Protein AF-A0A5S9M657-F1 (afdb_monomer)

Radius of gyration: 11.29 Å; Cα contacts (8 Å, |Δi|>4): 45; chains: 1; bounding box: 28×17×28 Å

Organism: Bacillus safensis (NCBI:txid561879)

InterPro domains:
  IPR035905 Barstar-like superfamily [G3DSA:3.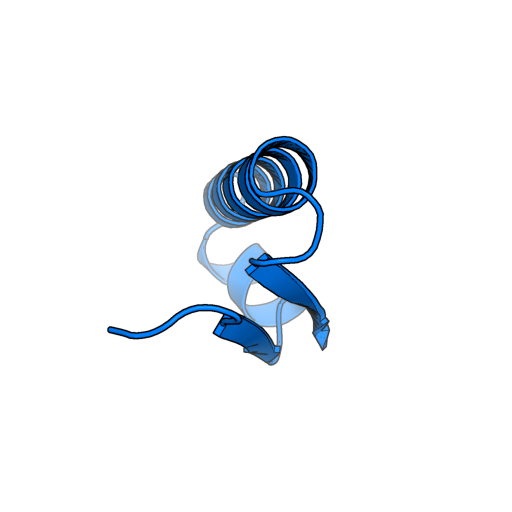30.370.10] (1-46)
  IPR035905 Barstar-like superfamily [SSF52038] (2-44)

Secondary structure (DSSP, 8-state):
-PSPEEEEETTHHHHHHHHTHHHHHHHHHHHHHHHHTTTSEEEEE-

Sequence (46 aa):
MTLPVELTWVNFQTSKDALGDYAESLRQLFQEAEEELNGQFQLNIQ

Solvent-accessible surface area (backbone atoms only — not comparable to full-atom values): 2672 Å² total; per-residue (Å²): 138,75,80,66,44,76,46,74,43,72,53,46,66,62,46,31,73,75,51,43,69,57,42,53,54,52,50,48,54,49,50,52,45,24,63,75,46,72,69,35,30,45,78,44,81,76

Structure (mmCIF, N/CA/C/O backbone):
data_AF-A0A5S9M657-F1
#
_entry.id   AF-A0A5S9M657-F1
#
loop_
_atom_site.group_PDB
_atom_site.id
_atom_site.type_symbol
_atom_site.label_atom_id
_atom_site.label_alt_id
_atom_site.label_comp_id
_atom_site.label_asym_id
_atom_site.label_entity_id
_atom_site.label_seq_id
_atom_site.pdbx_PDB_ins_code
_atom_site.Cartn_x
_atom_site.Cartn_y
_atom_site.Cartn_z
_atom_site.occupancy
_atom_site.B_iso_or_equiv
_atom_site.auth_seq_id
_atom_site.auth_comp_id
_atom_site.auth_asym_id
_atom_site.auth_atom_id
_atom_site.pdbx_PDB_model_num
ATOM 1 N N . MET A 1 1 ? -19.249 -1.037 2.199 1.00 52.44 1 MET A N 1
ATOM 2 C CA . MET A 1 1 ? -18.015 -1.749 2.587 1.00 52.44 1 MET A CA 1
ATOM 3 C C . MET A 1 1 ? -17.910 -1.679 4.098 1.00 52.44 1 MET A C 1
ATOM 5 O O . MET A 1 1 ? -18.198 -0.621 4.642 1.00 52.44 1 MET A O 1
ATOM 9 N N . THR A 1 2 ? -17.623 -2.796 4.761 1.00 75.38 2 THR A N 1
ATOM 10 C CA . THR A 1 2 ? -17.503 -2.884 6.225 1.00 75.38 2 THR A CA 1
ATOM 11 C C . THR A 1 2 ? -16.031 -2.9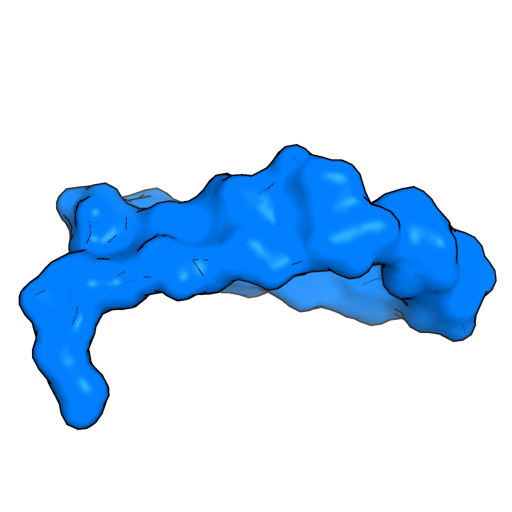33 6.601 1.00 75.38 2 THR A C 1
ATOM 13 O O . THR A 1 2 ? -15.291 -3.712 6.011 1.00 75.38 2 THR A O 1
ATOM 16 N N . LEU A 1 3 ? -15.628 -2.101 7.558 1.00 78.19 3 LEU A N 1
ATOM 17 C CA . LEU A 1 3 ? -14.316 -2.169 8.197 1.00 78.19 3 LEU A CA 1
ATOM 18 C C . LEU A 1 3 ? -14.301 -3.326 9.222 1.00 78.19 3 LEU A C 1
ATOM 20 O O . LEU A 1 3 ? -15.363 -3.639 9.773 1.00 78.19 3 LEU A O 1
ATOM 24 N N . PRO A 1 4 ? -13.143 -3.957 9.493 1.00 83.06 4 PRO A N 1
ATOM 25 C CA . PRO A 1 4 ? -11.816 -3.629 8.966 1.00 83.06 4 PRO A CA 1
ATOM 26 C C . PRO A 1 4 ? -11.582 -4.115 7.524 1.00 83.06 4 PRO A C 1
ATOM 28 O O . PRO A 1 4 ? -12.186 -5.091 7.082 1.00 83.06 4 PRO A O 1
ATOM 31 N N . VAL A 1 5 ? -10.709 -3.418 6.793 1.00 90.00 5 VAL A N 1
ATOM 32 C CA . VAL A 1 5 ? -10.303 -3.728 5.414 1.00 90.00 5 VAL A CA 1
ATOM 33 C C . VAL A 1 5 ? -8.797 -3.947 5.363 1.00 90.00 5 VAL A C 1
ATOM 35 O O . VAL A 1 5 ? -8.024 -3.160 5.898 1.00 90.00 5 VAL A O 1
ATOM 38 N N . GLU A 1 6 ? -8.391 -4.991 4.656 1.00 93.00 6 GLU A N 1
ATOM 39 C CA . GLU A 1 6 ? -6.993 -5.295 4.381 1.00 93.00 6 GLU A CA 1
ATOM 40 C C . GLU A 1 6 ? -6.741 -5.168 2.875 1.00 93.00 6 GLU A C 1
ATOM 42 O O . GLU A 1 6 ? -7.511 -5.688 2.062 1.00 93.00 6 GLU A O 1
ATOM 47 N N . LEU A 1 7 ? -5.678 -4.458 2.498 1.00 92.94 7 LEU A N 1
ATOM 48 C CA . LEU A 1 7 ? -5.237 -4.303 1.117 1.00 92.94 7 LEU A CA 1
ATOM 49 C C . LEU A 1 7 ? -3.852 -4.922 0.963 1.00 92.94 7 LEU A C 1
ATOM 51 O O . LEU A 1 7 ? -2.891 -4.475 1.584 1.00 92.94 7 LEU A O 1
ATOM 55 N N . THR A 1 8 ? -3.738 -5.931 0.101 1.00 95.50 8 THR A N 1
ATOM 56 C CA . THR A 1 8 ? -2.445 -6.519 -0.261 1.00 95.50 8 THR A CA 1
ATOM 57 C C . THR A 1 8 ? -1.997 -6.005 -1.623 1.00 95.50 8 THR A C 1
ATOM 59 O O . THR A 1 8 ? -2.632 -6.284 -2.641 1.00 95.50 8 THR A O 1
ATOM 62 N N . TRP A 1 9 ? -0.883 -5.281 -1.656 1.00 95.25 9 TRP A N 1
ATOM 63 C CA . TRP A 1 9 ? -0.217 -4.894 -2.891 1.00 95.25 9 TRP A CA 1
ATOM 64 C C . TRP A 1 9 ? 0.826 -5.947 -3.261 1.00 95.25 9 TRP A C 1
ATOM 66 O O . TRP A 1 9 ? 1.895 -6.016 -2.660 1.00 95.25 9 TRP A O 1
ATOM 76 N N . VAL A 1 10 ? 0.510 -6.764 -4.266 1.00 95.38 10 VAL A N 1
ATOM 77 C CA . VAL A 1 10 ? 1.418 -7.791 -4.796 1.00 95.38 10 VAL A CA 1
ATOM 78 C C . VAL A 1 10 ? 2.373 -7.226 -5.848 1.00 95.38 10 VAL A C 1
ATOM 80 O O . VAL A 1 10 ? 1.970 -6.421 -6.690 1.00 95.38 10 VAL A O 1
ATOM 83 N N . ASN A 1 11 ? 3.623 -7.695 -5.845 1.00 94.19 11 ASN A N 1
ATOM 84 C CA . ASN A 1 11 ? 4.678 -7.274 -6.769 1.00 94.19 11 ASN A CA 1
ATOM 85 C C . ASN A 1 11 ? 4.894 -5.754 -6.745 1.00 94.19 11 ASN A C 1
ATOM 87 O O . ASN A 1 11 ? 4.940 -5.097 -7.795 1.00 94.19 11 ASN A O 1
ATOM 91 N N . PHE A 1 12 ? 5.016 -5.173 -5.547 1.00 93.19 12 PHE A N 1
ATOM 92 C CA . PHE A 1 12 ? 5.178 -3.722 -5.417 1.00 93.19 12 PHE A CA 1
ATOM 93 C C . PHE A 1 12 ? 6.400 -3.208 -6.178 1.00 93.19 12 PHE A C 1
ATOM 95 O O . PHE A 1 12 ? 6.311 -2.172 -6.829 1.00 93.19 12 PHE A O 1
ATOM 102 N N . GLN A 1 13 ? 7.508 -3.959 -6.195 1.00 93.25 13 GLN A N 1
ATOM 103 C CA . GLN A 1 13 ? 8.698 -3.563 -6.950 1.00 93.25 13 GLN A CA 1
ATOM 104 C C . GLN A 1 13 ? 8.413 -3.429 -8.453 1.00 93.25 13 GLN A C 1
ATOM 106 O O . GLN A 1 13 ? 8.788 -2.430 -9.051 1.00 93.25 13 GLN A O 1
ATOM 111 N N . THR A 1 14 ? 7.667 -4.361 -9.055 1.00 95.25 14 THR A N 1
ATOM 112 C CA . THR A 1 14 ? 7.258 -4.255 -10.467 1.00 95.25 14 THR A CA 1
ATOM 113 C C . THR A 1 14 ? 6.366 -3.038 -10.703 1.00 95.25 14 THR A C 1
ATOM 115 O O . THR A 1 14 ? 6.492 -2.356 -11.717 1.00 95.25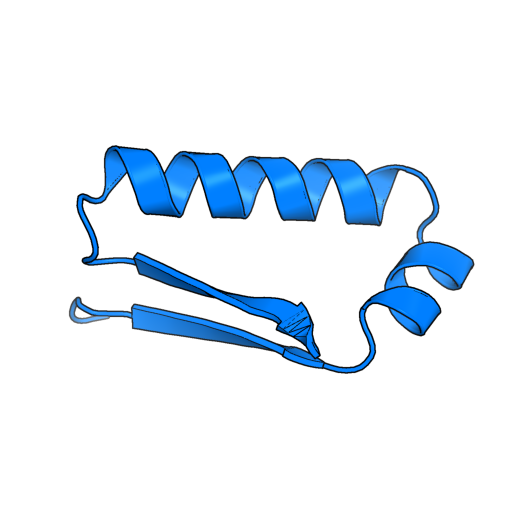 14 THR A O 1
ATOM 118 N N . SER A 1 15 ? 5.481 -2.737 -9.750 1.00 92.75 15 SER A N 1
ATOM 119 C CA . SER A 1 15 ? 4.648 -1.533 -9.806 1.00 92.75 15 SER A CA 1
ATOM 120 C C . SER A 1 15 ? 5.495 -0.264 -9.691 1.00 92.75 15 SER A C 1
ATOM 122 O O . SER A 1 15 ? 5.254 0.689 -10.422 1.00 92.75 15 SER A O 1
ATOM 124 N N . LYS A 1 16 ? 6.518 -0.257 -8.833 1.00 94.12 16 LYS A N 1
ATOM 125 C CA . LYS A 1 16 ? 7.468 0.848 -8.670 1.00 94.12 16 LYS A CA 1
ATOM 126 C C . LYS A 1 16 ? 8.334 1.055 -9.908 1.00 94.12 16 LYS A C 1
ATOM 128 O O . LYS A 1 16 ? 8.541 2.193 -10.307 1.00 94.12 16 LYS A O 1
ATOM 133 N N . ASP A 1 17 ? 8.764 -0.016 -10.562 1.00 96.44 17 ASP A N 1
ATOM 134 C CA . ASP A 1 17 ? 9.532 0.071 -11.806 1.00 96.44 17 ASP A CA 1
ATOM 135 C C . ASP A 1 17 ? 8.683 0.643 -12.957 1.00 96.44 17 ASP A C 1
ATOM 137 O O . ASP A 1 17 ? 9.189 1.391 -13.792 1.00 96.44 17 ASP A O 1
ATOM 141 N N . ALA A 1 18 ? 7.384 0.323 -12.994 1.00 95.25 18 ALA A N 1
ATOM 142 C CA . ALA A 1 18 ? 6.463 0.794 -14.029 1.00 95.25 18 ALA A CA 1
ATOM 143 C C . ALA A 1 18 ? 5.903 2.205 -13.769 1.00 95.25 18 ALA A C 1
ATOM 145 O O . ALA A 1 18 ? 5.706 2.975 -14.709 1.00 95.25 18 ALA A O 1
ATOM 146 N N . LEU A 1 19 ? 5.608 2.533 -12.509 1.00 92.62 19 LEU A N 1
ATOM 147 C CA . LEU A 1 19 ? 4.934 3.771 -12.103 1.00 92.62 19 LEU A CA 1
ATOM 148 C C . LEU A 1 19 ? 5.904 4.825 -11.549 1.00 92.62 19 LEU A C 1
ATOM 150 O O . LEU A 1 19 ? 5.520 5.984 -11.413 1.00 92.62 19 LEU A O 1
ATOM 154 N N . GLY A 1 20 ? 7.138 4.448 -11.211 1.00 93.50 20 GLY A N 1
ATOM 155 C CA . GLY A 1 20 ? 8.117 5.337 -10.592 1.00 93.50 20 GLY A CA 1
ATOM 156 C C . GLY A 1 20 ? 7.609 5.921 -9.272 1.00 93.50 20 GLY A C 1
ATOM 157 O O . GLY A 1 20 ? 7.055 5.212 -8.427 1.00 93.50 20 GLY A O 1
ATOM 158 N N . ASP A 1 21 ? 7.762 7.235 -9.119 1.00 94.81 21 ASP A N 1
ATOM 159 C CA . ASP A 1 21 ? 7.417 7.970 -7.896 1.00 94.81 21 ASP A CA 1
ATOM 160 C C . ASP A 1 21 ? 5.932 7.859 -7.516 1.00 94.81 21 ASP A C 1
ATOM 162 O O . ASP A 1 21 ? 5.590 7.917 -6.336 1.00 94.81 21 ASP A O 1
ATOM 166 N N . TYR A 1 22 ? 5.039 7.615 -8.481 1.00 94.69 22 TYR A N 1
ATOM 167 C CA . TYR A 1 22 ? 3.612 7.434 -8.202 1.00 94.69 22 TYR A CA 1
ATOM 168 C C . TYR A 1 22 ? 3.331 6.219 -7.312 1.00 94.69 22 TYR A C 1
ATOM 170 O O . TYR A 1 22 ? 2.434 6.275 -6.470 1.00 94.69 22 TYR A O 1
ATOM 178 N N . ALA A 1 23 ? 4.097 5.131 -7.458 1.0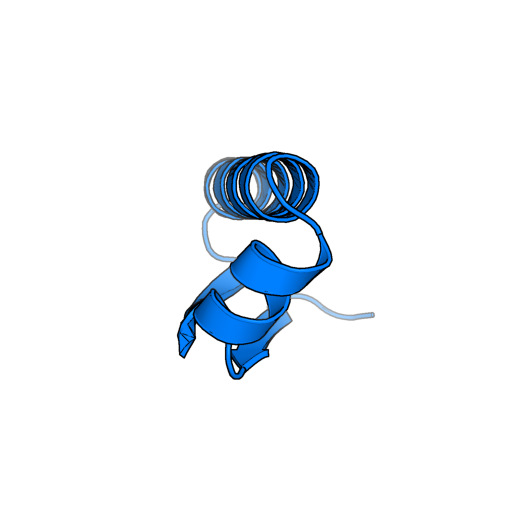0 94.50 23 ALA A N 1
ATOM 179 C CA . ALA A 1 23 ? 3.962 3.973 -6.575 1.00 94.50 23 ALA A CA 1
ATOM 180 C C . ALA A 1 23 ? 4.330 4.332 -5.130 1.00 94.50 23 ALA A C 1
ATOM 182 O O . ALA A 1 23 ? 3.688 3.865 -4.192 1.00 94.50 23 ALA A O 1
ATOM 183 N N . GLU A 1 24 ? 5.328 5.197 -4.955 1.00 93.81 24 GLU A N 1
ATOM 184 C CA . GLU A 1 24 ? 5.764 5.669 -3.644 1.00 93.81 24 GLU A CA 1
ATOM 185 C C . GLU A 1 24 ? 4.721 6.595 -3.006 1.00 93.81 24 GLU A C 1
ATOM 187 O O . GLU A 1 24 ? 4.381 6.414 -1.840 1.00 93.81 24 GLU A O 1
ATOM 192 N N . SER A 1 25 ? 4.137 7.519 -3.778 1.00 96.44 25 SER A N 1
ATOM 193 C CA . SER A 1 25 ? 3.058 8.392 -3.295 1.00 96.44 25 SER A CA 1
ATOM 194 C C . SER A 1 25 ? 1.811 7.607 -2.881 1.00 96.44 25 SER A C 1
ATOM 196 O O . SER A 1 25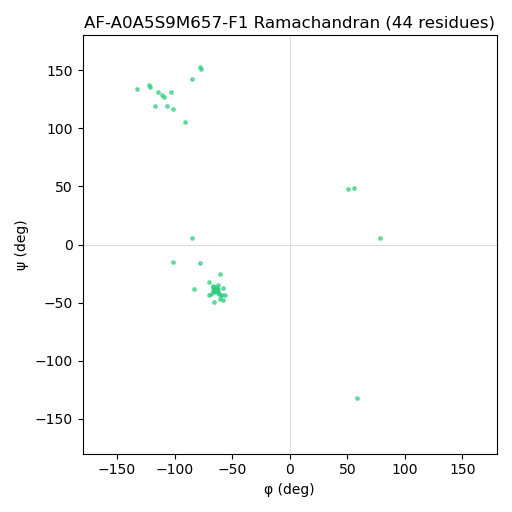 ? 1.214 7.898 -1.849 1.00 96.44 25 SER A O 1
ATOM 198 N N . LEU A 1 26 ? 1.427 6.580 -3.647 1.00 95.25 26 LEU A N 1
ATOM 199 C CA . LEU A 1 26 ? 0.311 5.700 -3.281 1.00 95.25 26 LEU A CA 1
ATOM 200 C C . LEU A 1 26 ? 0.621 4.888 -2.023 1.00 95.25 26 LEU A C 1
ATOM 202 O O . LEU A 1 26 ? -0.241 4.738 -1.160 1.00 95.25 26 LEU A O 1
ATOM 206 N N . ARG A 1 27 ? 1.856 4.389 -1.898 1.00 94.69 27 ARG A N 1
ATOM 207 C CA . ARG A 1 27 ? 2.307 3.691 -0.693 1.00 94.69 27 ARG A CA 1
ATOM 208 C C . ARG A 1 27 ? 2.183 4.587 0.537 1.00 94.69 27 ARG A C 1
ATOM 210 O O . ARG A 1 27 ? 1.639 4.139 1.539 1.00 94.69 27 ARG A O 1
ATOM 217 N N . GLN A 1 28 ? 2.649 5.833 0.451 1.00 95.88 28 GLN A N 1
ATOM 218 C CA . GLN A 1 28 ? 2.538 6.803 1.543 1.00 95.88 28 GLN A CA 1
ATOM 219 C C . GLN A 1 28 ? 1.080 7.083 1.909 1.00 95.88 28 GLN A C 1
ATOM 221 O O . GLN A 1 28 ? 0.729 6.967 3.076 1.00 95.88 28 GLN A O 1
ATOM 226 N N . LEU A 1 29 ? 0.217 7.333 0.920 1.00 95.75 29 LEU A N 1
ATOM 227 C CA . LEU A 1 29 ? -1.210 7.567 1.154 1.00 95.75 29 LEU A CA 1
ATOM 228 C C . LEU A 1 29 ? -1.876 6.407 1.913 1.00 95.75 29 LEU A C 1
ATOM 230 O O . LEU A 1 29 ? -2.669 6.625 2.825 1.00 95.75 29 LEU A O 1
ATOM 234 N N . PHE A 1 30 ? -1.570 5.161 1.543 1.00 94.69 30 PHE A N 1
ATOM 235 C CA . PHE A 1 30 ? -2.129 3.996 2.229 1.00 94.69 30 PHE A CA 1
ATOM 236 C C . PHE A 1 30 ? -1.565 3.813 3.645 1.00 94.69 30 PHE A C 1
ATOM 238 O O . PHE A 1 30 ? -2.297 3.362 4.520 1.00 94.69 30 PHE A O 1
ATOM 245 N N . GLN A 1 31 ? -0.310 4.193 3.893 1.00 93.56 31 GLN A N 1
ATOM 246 C CA . GLN A 1 31 ? 0.256 4.196 5.246 1.00 93.56 31 GLN A CA 1
ATOM 247 C C . GLN A 1 31 ? -0.378 5.268 6.135 1.00 93.56 31 GLN A C 1
ATOM 249 O O . GLN A 1 31 ? -0.734 4.981 7.273 1.00 93.56 31 GLN A O 1
ATOM 254 N N . GLU A 1 32 ? -0.589 6.474 5.608 1.00 95.31 32 GLU A N 1
ATOM 255 C CA . GLU A 1 32 ? -1.310 7.537 6.317 1.00 95.31 32 GLU A CA 1
ATOM 256 C C . GLU A 1 32 ? -2.731 7.078 6.678 1.00 95.31 32 GLU A C 1
ATOM 258 O O . GLU A 1 32 ? -3.172 7.230 7.815 1.00 95.31 32 GLU A O 1
ATOM 26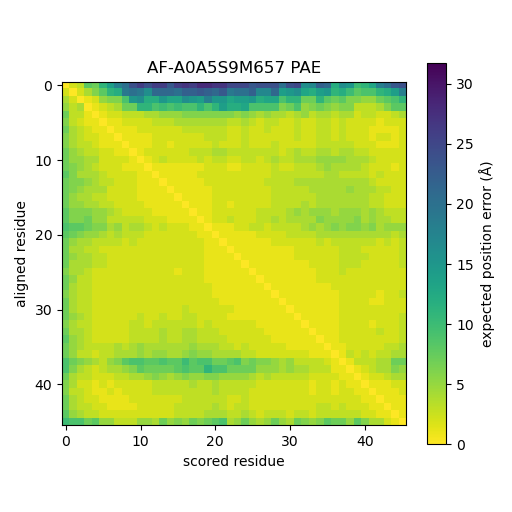3 N N . ALA A 1 33 ? -3.426 6.421 5.744 1.00 92.94 33 ALA A N 1
ATOM 264 C CA . ALA A 1 33 ? -4.747 5.858 6.008 1.00 92.94 33 ALA A CA 1
ATOM 265 C C . ALA A 1 33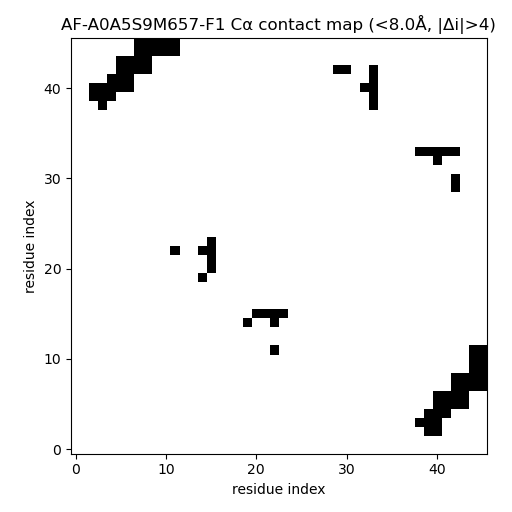 ? -4.730 4.762 7.092 1.00 92.94 33 ALA A C 1
ATOM 267 O O . ALA A 1 33 ? -5.660 4.689 7.893 1.00 92.94 33 ALA A O 1
ATOM 268 N N . GLU A 1 34 ? -3.703 3.909 7.140 1.00 93.69 34 GLU A N 1
ATOM 269 C CA . GLU A 1 34 ? -3.537 2.887 8.187 1.00 93.69 34 GLU A CA 1
ATOM 270 C C . GLU A 1 34 ? -3.374 3.518 9.580 1.00 93.69 34 GLU A C 1
ATOM 272 O O . GLU A 1 34 ? -4.018 3.071 10.538 1.00 93.69 34 GLU A O 1
ATOM 277 N N . GLU A 1 35 ? -2.590 4.596 9.679 1.00 93.06 35 GLU A N 1
ATOM 278 C CA . GLU A 1 35 ? -2.414 5.370 10.912 1.00 93.06 35 GLU A CA 1
ATOM 279 C C . GLU A 1 35 ? -3.717 6.065 11.343 1.00 93.06 35 GLU A C 1
ATOM 281 O O . GLU A 1 35 ? -4.158 5.915 12.486 1.00 93.06 35 GLU A O 1
ATOM 286 N N . GLU A 1 36 ? -4.385 6.779 10.432 1.00 93.88 36 GLU A N 1
ATOM 287 C CA . GLU A 1 36 ? -5.607 7.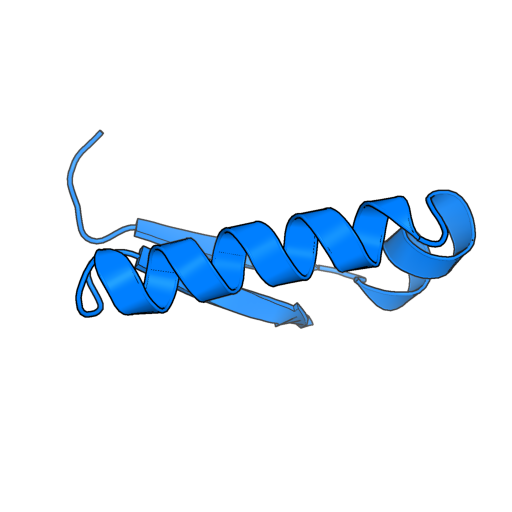533 10.741 1.00 93.88 36 GLU A CA 1
ATOM 288 C C . GLU A 1 36 ? -6.789 6.626 11.111 1.00 93.88 36 GLU A C 1
ATOM 290 O O . GLU A 1 36 ? -7.589 6.938 12.002 1.00 93.88 36 GLU A O 1
ATOM 295 N N . LEU A 1 37 ? -6.900 5.471 10.454 1.00 91.31 37 LEU A N 1
ATOM 296 C CA . LEU A 1 37 ? -8.010 4.542 10.649 1.00 91.31 37 LEU A CA 1
ATOM 297 C C . LEU A 1 37 ? -7.795 3.589 11.834 1.00 91.31 37 LEU A C 1
ATOM 299 O O . LEU A 1 37 ? -8.644 2.729 12.075 1.00 91.31 37 LEU A O 1
ATOM 303 N N . ASN A 1 38 ? -6.720 3.764 12.615 1.00 87.06 38 ASN A N 1
ATOM 304 C CA . ASN A 1 38 ? -6.459 3.051 13.870 1.00 87.06 38 ASN A CA 1
ATOM 305 C C . ASN A 1 38 ? -6.603 1.521 13.738 1.00 87.06 38 ASN A C 1
ATOM 307 O O . ASN A 1 38 ? -7.298 0.871 14.522 1.00 87.06 38 ASN A O 1
ATOM 311 N N . GLY A 1 39 ? -5.986 0.944 12.704 1.00 83.94 39 GLY A N 1
ATOM 312 C CA . GLY A 1 39 ? -6.007 -0.502 12.456 1.00 83.94 39 GLY A CA 1
ATOM 313 C C . GLY A 1 39 ? -7.299 -1.038 11.831 1.00 83.94 39 GLY A C 1
ATOM 314 O O . GLY A 1 39 ? -7.436 -2.248 11.663 1.00 83.94 39 GLY A O 1
ATOM 315 N N . GLN A 1 40 ? -8.244 -0.169 11.453 1.00 91.44 40 GLN A N 1
ATOM 316 C CA . GLN A 1 40 ? -9.383 -0.558 10.613 1.00 91.44 40 GLN A CA 1
ATOM 317 C C . GLN A 1 40 ? -9.016 -0.680 9.132 1.00 91.44 40 GLN A C 1
ATOM 319 O O . GLN A 1 40 ? -9.769 -1.277 8.365 1.00 91.44 40 GLN A O 1
ATOM 324 N N . PHE A 1 41 ? -7.877 -0.126 8.731 1.00 93.25 41 PHE A N 1
ATOM 325 C CA . PHE A 1 41 ? -7.267 -0.342 7.431 1.00 93.25 41 PHE A CA 1
ATOM 326 C C . PHE A 1 41 ? -5.863 -0.889 7.647 1.00 93.25 41 PHE A C 1
ATOM 328 O O . PHE A 1 41 ? -5.166 -0.406 8.534 1.00 93.25 41 PHE A O 1
ATOM 335 N N . GLN A 1 42 ? -5.477 -1.890 6.862 1.00 94.50 42 GLN A N 1
ATOM 336 C CA . GLN A 1 42 ? -4.134 -2.462 6.892 1.00 94.50 42 GLN A CA 1
ATOM 337 C C . GLN A 1 42 ? -3.586 -2.594 5.477 1.00 94.50 42 GLN A C 1
ATOM 339 O O . GLN A 1 42 ? -4.278 -3.094 4.584 1.00 94.50 42 GLN A O 1
ATOM 344 N N . LEU A 1 43 ? -2.338 -2.165 5.286 1.00 94.25 43 LEU A N 1
ATOM 345 C CA . LEU A 1 43 ? -1.615 -2.307 4.028 1.00 94.25 43 LEU A CA 1
ATOM 346 C C . LEU A 1 43 ? -0.548 -3.396 4.159 1.00 94.25 43 LEU A C 1
ATOM 348 O O . LEU A 1 43 ? 0.418 -3.251 4.901 1.00 94.25 43 LEU A O 1
ATOM 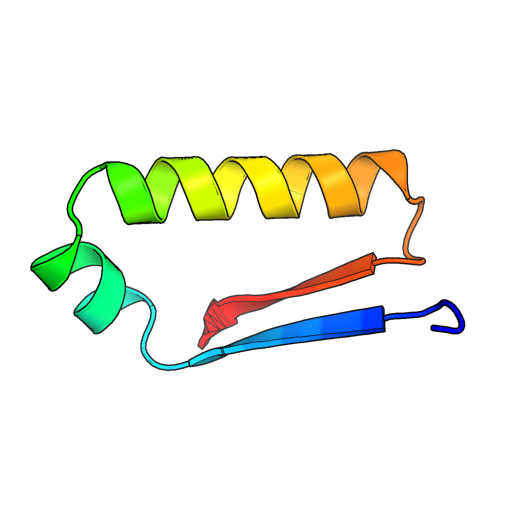352 N N . ASN A 1 44 ? -0.658 -4.439 3.343 1.00 94.69 44 ASN A N 1
ATOM 353 C CA . ASN A 1 44 ? 0.362 -5.472 3.211 1.00 94.69 44 ASN A CA 1
ATOM 354 C C . ASN A 1 44 ? 1.059 -5.355 1.856 1.00 94.69 44 ASN A C 1
ATOM 356 O O . ASN A 1 44 ? 0.408 -5.345 0.815 1.00 94.69 44 ASN A O 1
ATOM 360 N N . ILE A 1 45 ? 2.388 -5.280 1.853 1.00 92.88 45 ILE A N 1
ATOM 361 C CA . ILE A 1 45 ? 3.192 -5.181 0.629 1.00 92.88 45 ILE A CA 1
ATOM 362 C C . ILE A 1 45 ? 3.969 -6.481 0.436 1.00 92.88 45 ILE A C 1
ATOM 364 O O . ILE A 1 45 ? 4.644 -6.935 1.361 1.00 92.88 45 ILE A O 1
ATOM 368 N N . GLN A 1 46 ? 3.864 -7.062 -0.762 1.00 87.62 46 GLN A N 1
ATOM 369 C CA . GLN A 1 46 ? 4.547 -8.291 -1.175 1.00 87.62 46 GLN A CA 1
ATOM 370 C C . GLN A 1 46 ? 5.403 -8.077 -2.425 1.00 87.62 46 GLN A C 1
ATOM 372 O O . GLN A 1 46 ? 4.957 -7.371 -3.366 1.00 87.62 46 GLN A O 1
#

pLDDT: mean 91.64, std 7.3, range [52.44, 96.44]

Foldseek 3Di:
DDWQDEDEDEPLVVVCVVVPCVSVVVVVVQVVVCVVVVNRYYYHYD

Nearest PDB structures (foldseek):
  8ove-assembly1_AX  TM=4.207E-01  e=1.465E+00  Trypanosoma brucei brucei

Mean predicted aligned error: 3.6 Å